Protein AF-A0A2S6U6U5-F1 (afdb_monomer_lite)

Secondary structure (DSSP, 8-state):
----------PPPHHHHHIIIIIIHHHHHHHHHHH-TT-HHHHHHHHHHHHHHHHTS---SHHHHHHHHHHHHHHHHHHHHHHHTTT--HHHHHHHHHHHHHHHHHHHHHHHHHH---------PPPPPPPP------

Foldseek 3Di:
DDPPDPPPPFDFDPLLVCLVPVALVVLLVVCCVVPNPPDPSNVVSVVLNVLLRLLLTQDQDPVSLVVSVVSLVVSLVSSQVSRVVVPHDPVVNVVSSVVSVVSNVCSNVVNVVVVPPDPPPPDDDDDDDDDDDPDDDD

Sequence (138 aa):
MNSALSSAGRQVPDVAVRLLRQGWQQVLYLTWLRQGEDSDTWRRYAKVVDALVWSVMPHRAPADLEKLRDLSPKVVRALEHGLESIQYDAGETRALLDDLLAVHDSLIKGLETERVAVPKAPEPEPPAPSALPDDHEL

pLDDT: mean 83.41, std 19.25, range [34.84, 98.12]

Radius of gyration: 27.19 Å; chains: 1; bounding box: 86×33×79 Å

Structure (mmCIF, N/CA/C/O backbone):
data_AF-A0A2S6U6U5-F1
#
_entry.id   AF-A0A2S6U6U5-F1
#
loop_
_atom_site.group_PDB
_atom_site.id
_atom_site.type_symbol
_atom_site.label_atom_id
_atom_site.label_alt_id
_atom_site.label_comp_id
_atom_site.label_asym_id
_atom_site.label_entity_id
_atom_site.label_seq_id
_atom_site.pdbx_PDB_ins_code
_atom_site.Cartn_x
_atom_site.Cartn_y
_atom_site.Cartn_z
_atom_site.occupancy
_atom_site.B_iso_or_equiv
_atom_site.auth_seq_id
_atom_site.auth_comp_id
_atom_site.auth_asym_id
_atom_site.auth_atom_id
_atom_site.pdbx_PDB_model_num
ATOM 1 N N . MET A 1 1 ? 27.340 -22.578 -21.253 1.00 41.22 1 MET A N 1
ATOM 2 C CA . MET A 1 1 ? 25.891 -22.768 -21.481 1.00 41.22 1 MET A CA 1
ATOM 3 C C . MET A 1 1 ? 25.186 -22.740 -20.132 1.00 41.22 1 MET A C 1
ATOM 5 O O . MET A 1 1 ? 25.072 -23.782 -19.512 1.00 41.22 1 MET A O 1
ATOM 9 N N . ASN A 1 2 ? 24.764 -21.565 -19.658 1.00 34.84 2 ASN A N 1
ATOM 10 C CA . ASN A 1 2 ? 23.901 -21.451 -18.477 1.00 34.84 2 ASN A CA 1
ATOM 11 C C . ASN A 1 2 ? 22.553 -20.887 -18.922 1.00 34.84 2 ASN A C 1
ATOM 13 O O . ASN A 1 2 ? 22.289 -19.693 -18.822 1.00 34.84 2 ASN A O 1
ATOM 17 N N . SER A 1 3 ? 21.716 -21.772 -19.458 1.00 49.25 3 SER A N 1
ATOM 18 C CA . SER A 1 3 ? 20.281 -21.538 -19.584 1.00 49.25 3 SER A CA 1
ATOM 19 C C . SER A 1 3 ? 19.656 -21.762 -18.207 1.00 49.25 3 SER A C 1
ATOM 21 O O . SER A 1 3 ? 19.250 -22.872 -17.879 1.00 49.25 3 SER A O 1
ATOM 23 N N . ALA A 1 4 ? 19.613 -20.721 -17.375 1.00 42.69 4 ALA A N 1
ATOM 24 C CA . ALA A 1 4 ? 18.855 -20.748 -16.128 1.00 42.69 4 ALA A CA 1
ATOM 25 C C . ALA A 1 4 ? 17.402 -20.340 -16.412 1.00 42.69 4 ALA A C 1
ATOM 27 O O . ALA A 1 4 ? 17.029 -19.174 -16.365 1.00 42.69 4 ALA A O 1
ATOM 28 N N . LEU A 1 5 ? 16.630 -21.351 -16.814 1.00 41.91 5 LEU A N 1
ATOM 29 C CA . LEU A 1 5 ? 15.251 -21.617 -16.405 1.00 41.91 5 LEU A CA 1
ATOM 30 C C . LEU A 1 5 ? 14.401 -20.387 -16.044 1.00 41.91 5 LEU A C 1
ATOM 32 O O . LEU A 1 5 ? 14.403 -19.891 -14.919 1.00 41.91 5 LEU A O 1
ATOM 36 N N . SER A 1 6 ? 13.564 -19.986 -17.002 1.00 46.12 6 SER A N 1
ATOM 37 C CA . SER A 1 6 ? 12.340 -19.229 -16.761 1.00 46.12 6 SER A CA 1
ATOM 38 C C . SER A 1 6 ? 11.389 -20.011 -15.845 1.00 46.12 6 SER A C 1
ATOM 40 O O . SER A 1 6 ? 10.457 -20.657 -16.310 1.00 46.12 6 SER A O 1
ATOM 42 N N . SER A 1 7 ? 11.580 -19.930 -14.533 1.00 45.72 7 SER A N 1
ATOM 43 C CA . SER A 1 7 ? 10.509 -20.168 -13.566 1.00 45.72 7 SER A CA 1
ATOM 44 C C . SER A 1 7 ? 10.000 -18.812 -13.092 1.00 45.72 7 SER A C 1
ATOM 46 O O . SER A 1 7 ? 10.296 -18.373 -11.984 1.00 45.72 7 SER A O 1
ATOM 48 N N . ALA A 1 8 ? 9.244 -18.118 -13.945 1.00 47.97 8 ALA A N 1
ATOM 49 C CA . ALA A 1 8 ? 8.515 -16.912 -13.557 1.00 47.97 8 ALA A CA 1
ATOM 50 C C . ALA A 1 8 ? 7.299 -17.293 -12.689 1.00 47.97 8 ALA A C 1
ATOM 52 O O . ALA A 1 8 ? 6.151 -16.999 -13.019 1.00 47.97 8 ALA A O 1
ATOM 53 N N . GLY A 1 9 ? 7.548 -17.984 -11.573 1.00 46.81 9 GLY A N 1
ATOM 54 C CA . GLY A 1 9 ? 6.649 -17.916 -10.436 1.00 46.81 9 GLY A CA 1
ATOM 55 C C . GLY A 1 9 ? 6.618 -16.450 -10.034 1.00 46.81 9 GLY A C 1
ATOM 56 O O . GLY A 1 9 ? 7.658 -15.874 -9.731 1.00 46.81 9 GLY A O 1
ATOM 57 N N . ARG A 1 10 ? 5.454 -15.817 -10.150 1.00 58.56 10 ARG A N 1
ATOM 58 C CA . ARG A 1 10 ? 5.245 -14.423 -9.763 1.00 58.56 10 ARG A CA 1
ATOM 59 C C . ARG A 1 10 ? 5.571 -14.276 -8.275 1.00 58.56 10 ARG A C 1
ATOM 61 O O . ARG A 1 10 ? 4.729 -14.572 -7.436 1.00 58.56 10 ARG A O 1
ATOM 68 N N . GLN A 1 11 ? 6.804 -13.896 -7.956 1.00 70.44 11 GLN A N 1
ATOM 69 C CA . GLN A 1 11 ? 7.228 -13.640 -6.586 1.00 70.44 11 GLN A CA 1
ATOM 70 C C . GLN A 1 11 ? 6.803 -12.225 -6.211 1.00 70.44 11 GLN A C 1
ATOM 72 O O . GLN A 1 11 ? 7.131 -11.264 -6.903 1.00 70.44 11 GLN A O 1
ATOM 77 N N . VAL A 1 12 ? 6.029 -12.122 -5.136 1.00 81.94 12 VAL A N 1
ATOM 78 C CA . VAL A 1 12 ? 5.638 -10.843 -4.545 1.00 81.94 12 VAL A CA 1
ATOM 79 C C . VAL A 1 12 ? 6.792 -10.373 -3.650 1.00 81.94 12 VAL A C 1
ATOM 81 O O . VAL A 1 12 ? 7.269 -11.179 -2.847 1.00 81.94 12 VAL A O 1
ATOM 84 N N . PRO A 1 13 ? 7.250 -9.113 -3.758 1.00 90.44 13 PRO A N 1
ATOM 85 C CA . PRO A 1 13 ? 8.300 -8.578 -2.894 1.00 90.44 13 PRO A CA 1
ATOM 86 C C . PRO A 1 13 ? 7.948 -8.675 -1.406 1.00 90.44 13 PRO A C 1
ATOM 88 O O . PRO A 1 13 ? 6.797 -8.456 -1.019 1.00 90.44 13 PRO A O 1
ATOM 91 N N . ASP A 1 14 ? 8.951 -8.946 -0.567 1.00 92.69 14 ASP A N 1
ATOM 92 C CA . ASP A 1 14 ? 8.778 -9.124 0.882 1.00 92.69 14 ASP A CA 1
ATOM 93 C C . ASP A 1 14 ? 8.080 -7.926 1.545 1.00 92.69 14 ASP A C 1
ATOM 95 O O . ASP A 1 14 ? 7.159 -8.111 2.340 1.00 92.69 14 ASP A O 1
ATOM 99 N N . VAL A 1 15 ? 8.413 -6.698 1.129 1.00 94.00 15 VAL A N 1
ATOM 100 C CA . VAL A 1 15 ? 7.766 -5.473 1.627 1.00 94.00 15 VAL A CA 1
ATOM 101 C C . VAL A 1 15 ? 6.246 -5.493 1.455 1.00 94.00 15 VAL A C 1
ATOM 103 O O . VAL A 1 15 ? 5.526 -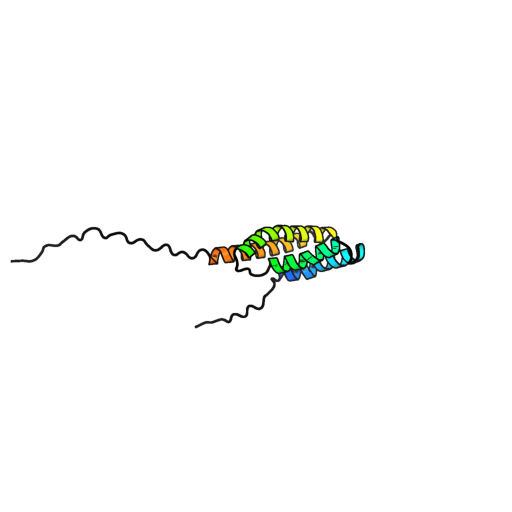5.091 2.365 1.00 94.00 15 VAL A O 1
ATOM 106 N N . ALA A 1 16 ? 5.726 -6.003 0.334 1.00 94.81 16 ALA A N 1
ATOM 107 C CA . ALA A 1 16 ? 4.284 -6.066 0.111 1.00 94.81 16 ALA A CA 1
ATOM 108 C C . ALA A 1 16 ? 3.627 -7.100 1.035 1.00 94.81 16 ALA A C 1
ATOM 110 O O . ALA A 1 16 ? 2.547 -6.859 1.571 1.00 94.81 16 ALA A O 1
ATOM 111 N N . VAL A 1 17 ? 4.299 -8.229 1.278 1.00 94.62 17 VAL A N 1
ATOM 112 C CA . VAL A 1 17 ? 3.833 -9.244 2.231 1.00 94.62 17 VAL A CA 1
ATOM 113 C C . VAL A 1 17 ? 3.845 -8.691 3.657 1.00 94.62 17 VAL A C 1
ATOM 115 O O . VAL A 1 17 ? 2.862 -8.862 4.381 1.00 94.62 17 VAL A O 1
ATOM 118 N N . ARG A 1 18 ? 4.916 -7.996 4.053 1.00 94.94 18 ARG A N 1
ATOM 119 C CA . ARG A 1 18 ? 5.031 -7.320 5.351 1.00 94.94 18 ARG A CA 1
ATOM 120 C C . ARG A 1 18 ? 3.947 -6.266 5.532 1.00 94.94 18 ARG A C 1
ATOM 122 O O . ARG A 1 18 ? 3.227 -6.345 6.519 1.00 94.94 18 ARG A O 1
ATOM 129 N N . LEU A 1 19 ? 3.757 -5.360 4.570 1.00 96.31 19 LEU A N 1
ATOM 130 C CA . LEU A 1 19 ? 2.688 -4.353 4.591 1.00 96.31 19 LEU A CA 1
ATOM 131 C C . LEU A 1 19 ? 1.320 -4.988 4.828 1.00 96.31 19 LEU A C 1
ATOM 133 O O . LEU A 1 19 ? 0.578 -4.548 5.706 1.00 96.31 19 LEU A O 1
ATOM 137 N N . LEU A 1 20 ? 1.001 -6.043 4.073 1.00 96.50 20 LEU A N 1
ATOM 138 C CA . LEU A 1 20 ? -0.286 -6.720 4.183 1.00 96.50 20 LEU A CA 1
ATOM 139 C C . LEU A 1 20 ? -0.471 -7.396 5.544 1.00 96.50 20 LEU A C 1
ATOM 141 O O . LEU A 1 20 ? -1.537 -7.267 6.143 1.00 96.50 20 LEU A O 1
ATOM 145 N N . ARG A 1 21 ? 0.550 -8.100 6.042 1.00 94.50 21 ARG A N 1
ATOM 146 C CA . ARG A 1 21 ? 0.461 -8.888 7.282 1.00 94.50 21 ARG A CA 1
ATOM 147 C C . ARG A 1 21 ? 0.586 -8.054 8.554 1.00 94.50 21 ARG A C 1
ATOM 149 O O . ARG A 1 21 ? -0.090 -8.359 9.529 1.00 94.50 21 ARG A O 1
ATOM 156 N N . GLN A 1 22 ? 1.468 -7.060 8.560 1.00 91.19 22 GLN A N 1
ATOM 157 C CA . GLN A 1 22 ? 1.801 -6.277 9.753 1.00 91.19 22 GLN A CA 1
ATOM 158 C C . GLN A 1 22 ? 0.798 -5.138 9.956 1.00 91.19 22 GLN A C 1
ATOM 160 O O . GLN A 1 22 ? 0.255 -4.999 11.048 1.00 91.19 22 GLN A O 1
ATOM 165 N N . GLY A 1 23 ? 0.484 -4.390 8.893 1.00 93.38 23 GLY A N 1
ATOM 166 C CA . GLY A 1 23 ? -0.369 -3.205 8.983 1.00 93.38 23 GLY A CA 1
ATOM 167 C C . GLY A 1 23 ? -1.744 -3.374 8.335 1.00 93.38 23 GLY A C 1
ATOM 168 O O . GLY A 1 23 ? -2.777 -3.215 8.984 1.00 93.38 23 GLY A O 1
ATOM 169 N N . TRP A 1 24 ? -1.795 -3.724 7.047 1.00 97.56 24 TRP A N 1
ATOM 170 C CA . TRP A 1 24 ? -3.032 -3.619 6.260 1.00 97.56 24 TRP A CA 1
ATOM 171 C C . TRP A 1 24 ? -4.145 -4.565 6.721 1.00 97.56 24 TRP A C 1
ATOM 173 O O . TRP A 1 24 ? -5.323 -4.203 6.705 1.00 97.56 24 TRP A O 1
ATOM 183 N N . GLN A 1 25 ? -3.792 -5.762 7.192 1.00 96.94 25 GLN A N 1
ATOM 184 C CA . GLN A 1 25 ? -4.751 -6.688 7.791 1.00 96.94 25 GLN A CA 1
ATOM 185 C C . GLN A 1 25 ? -5.458 -6.062 9.004 1.00 96.94 25 GLN A C 1
ATOM 187 O O . GLN A 1 25 ? -6.665 -6.245 9.168 1.00 96.94 25 GLN A O 1
ATOM 192 N N . GLN A 1 26 ? -4.739 -5.295 9.829 1.00 96.62 26 GLN A N 1
ATOM 193 C CA . GLN A 1 26 ? -5.325 -4.605 10.979 1.00 96.62 26 GLN A CA 1
ATOM 194 C C . GLN A 1 26 ? -6.263 -3.481 10.532 1.00 96.62 26 GLN A C 1
ATOM 196 O O . GLN A 1 26 ? -7.350 -3.340 11.091 1.00 96.62 26 GLN A O 1
ATOM 201 N N . VAL A 1 27 ? -5.897 -2.736 9.482 1.00 97.62 27 VAL A N 1
ATOM 202 C CA . VAL A 1 27 ? -6.751 -1.695 8.881 1.00 97.62 27 VAL A CA 1
ATOM 203 C C . VAL A 1 27 ? -8.085 -2.285 8.429 1.00 97.62 27 VAL A C 1
ATOM 205 O O . VAL A 1 27 ? -9.145 -1.763 8.788 1.00 97.62 27 VAL A O 1
ATOM 208 N N . LEU A 1 28 ? -8.052 -3.399 7.693 1.00 97.12 28 LEU A N 1
ATOM 209 C CA . LEU A 1 28 ? -9.257 -4.097 7.239 1.00 97.12 28 LEU A CA 1
ATOM 210 C C . LEU A 1 28 ? -10.089 -4.617 8.413 1.00 97.12 28 LEU A C 1
ATOM 212 O O . LEU A 1 28 ? -11.298 -4.391 8.444 1.00 97.12 28 LEU A O 1
ATOM 216 N N . TYR A 1 29 ? -9.454 -5.269 9.388 1.00 96.56 29 TYR A N 1
ATOM 217 C CA . TYR A 1 29 ? -10.143 -5.853 10.537 1.00 96.56 29 TYR A CA 1
ATOM 218 C C . TYR A 1 29 ? -10.814 -4.791 11.416 1.00 96.56 29 TYR A C 1
ATOM 220 O O . TYR A 1 29 ? -12.005 -4.882 11.705 1.00 96.56 29 TYR A O 1
ATOM 228 N N . LEU A 1 30 ? -10.091 -3.735 11.791 1.00 96.50 30 LEU A N 1
ATOM 229 C CA . LEU A 1 30 ? -10.633 -2.666 12.630 1.00 96.50 30 LEU A CA 1
ATOM 230 C C . LEU A 1 30 ? -11.698 -1.846 11.896 1.00 96.50 30 LEU A C 1
ATOM 232 O O . LEU A 1 30 ? -12.677 -1.423 12.506 1.00 96.50 30 LEU A O 1
ATOM 236 N N . THR A 1 31 ? -11.549 -1.635 10.587 1.00 96.06 31 THR A N 1
ATOM 237 C CA . THR A 1 31 ? -12.586 -0.961 9.789 1.00 96.06 31 THR A CA 1
ATOM 238 C C . THR A 1 31 ? -13.850 -1.808 9.706 1.00 96.06 31 THR A C 1
ATOM 240 O O . THR A 1 31 ? -14.941 -1.274 9.890 1.00 96.06 31 THR A O 1
ATOM 243 N N . TRP A 1 32 ? -13.707 -3.120 9.507 1.00 95.88 32 TRP A N 1
ATOM 244 C CA . TRP A 1 32 ? -14.827 -4.058 9.513 1.00 95.88 32 TRP A CA 1
ATOM 245 C C . TRP A 1 32 ? -15.556 -4.060 10.858 1.00 95.88 32 TRP A C 1
ATOM 247 O O . TRP A 1 32 ? -16.771 -3.908 10.886 1.00 95.88 32 TRP A O 1
ATOM 257 N N . LEU A 1 33 ? -14.829 -4.122 11.977 1.00 96.44 33 LEU A N 1
ATOM 258 C CA . LEU A 1 33 ? -15.439 -4.065 13.309 1.00 96.44 33 LEU A CA 1
ATOM 259 C C . LEU A 1 33 ? -16.194 -2.754 13.567 1.00 96.44 33 LEU A C 1
ATOM 261 O O . LEU A 1 33 ? -17.223 -2.760 14.236 1.00 96.44 33 LEU A O 1
ATOM 265 N N . ARG A 1 34 ? -15.686 -1.625 13.059 1.00 95.38 34 ARG A N 1
ATOM 266 C CA . ARG A 1 34 ? -16.297 -0.304 13.279 1.00 95.38 34 ARG A CA 1
ATOM 267 C C . ARG A 1 34 ? -17.482 -0.009 12.363 1.00 95.38 34 ARG A C 1
ATOM 269 O O . ARG A 1 34 ? -18.359 0.746 12.764 1.00 95.38 34 ARG A O 1
ATOM 276 N N . GLN A 1 35 ? -17.468 -0.504 11.125 1.00 94.56 35 GLN A N 1
ATOM 277 C CA . GLN A 1 35 ? -18.390 -0.050 10.073 1.00 94.56 35 GLN A CA 1
ATOM 278 C C . GLN A 1 35 ? -19.116 -1.188 9.340 1.00 94.56 35 GLN A C 1
ATOM 280 O O . GLN A 1 35 ? -20.024 -0.917 8.559 1.00 94.56 35 GLN A O 1
ATOM 285 N N . GLY A 1 36 ? -18.740 -2.446 9.573 1.00 90.94 36 GLY A N 1
ATOM 286 C CA . GLY A 1 36 ? -19.235 -3.604 8.832 1.00 90.94 36 GLY A CA 1
ATOM 287 C C . GLY A 1 36 ? -18.601 -3.767 7.445 1.00 90.94 36 GLY A C 1
ATOM 288 O O . GLY A 1 36 ? -17.949 -2.863 6.909 1.00 90.94 36 GLY A O 1
ATOM 289 N N . GLU A 1 37 ? -18.798 -4.944 6.849 1.00 83.00 37 GLU A N 1
ATOM 290 C CA . GLU A 1 37 ? -18.303 -5.289 5.502 1.00 83.00 37 GLU A CA 1
ATOM 291 C C . GLU A 1 37 ? -19.036 -4.543 4.382 1.00 83.00 37 GLU A C 1
ATOM 293 O O . GLU A 1 37 ? -18.446 -4.224 3.347 1.00 83.00 37 GLU A O 1
ATOM 298 N N . ASP A 1 38 ? -20.292 -4.164 4.628 1.00 88.56 38 ASP A N 1
ATOM 299 C CA . ASP A 1 38 ? -21.094 -3.377 3.695 1.00 88.56 38 ASP A CA 1
ATOM 300 C C . ASP A 1 38 ? -20.715 -1.888 3.665 1.00 88.56 38 ASP A C 1
ATOM 302 O O . ASP A 1 38 ? -21.296 -1.110 2.898 1.00 88.56 38 ASP A O 1
ATOM 306 N N . SER A 1 39 ? -19.716 -1.473 4.449 1.00 94.94 39 SER A N 1
ATOM 307 C CA . SER A 1 39 ? -19.225 -0.101 4.420 1.00 94.94 39 SER A CA 1
ATOM 308 C C . SER A 1 39 ? -18.417 0.193 3.157 1.00 94.94 39 SER A C 1
ATOM 310 O O . SER A 1 39 ? -17.548 -0.571 2.723 1.00 94.94 39 SER A O 1
ATOM 312 N N . ASP A 1 40 ? -18.645 1.376 2.582 1.00 94.88 40 ASP A N 1
ATOM 313 C CA . ASP A 1 40 ? -17.846 1.846 1.449 1.00 94.88 40 ASP A CA 1
ATOM 314 C C . ASP A 1 40 ? -16.366 1.982 1.808 1.00 94.88 40 ASP A C 1
ATOM 316 O O . ASP A 1 40 ? -15.498 1.764 0.964 1.00 94.88 40 ASP A O 1
ATOM 320 N N . THR A 1 41 ? -16.061 2.331 3.058 1.00 93.38 41 THR A N 1
ATOM 321 C CA . THR A 1 41 ? -14.686 2.453 3.549 1.00 93.38 41 THR A CA 1
ATOM 322 C C . THR A 1 41 ? -13.975 1.110 3.531 1.00 93.38 41 THR A C 1
ATOM 324 O O . THR A 1 41 ? -12.880 1.021 2.976 1.00 93.38 41 THR A O 1
ATOM 327 N N . TRP A 1 42 ? -14.602 0.058 4.064 1.00 95.25 42 TRP A N 1
ATOM 328 C CA . TRP A 1 42 ? -14.009 -1.274 4.057 1.00 95.25 42 TRP A CA 1
ATOM 329 C C . TRP A 1 42 ? -13.796 -1.778 2.628 1.00 95.25 42 TRP A C 1
ATOM 331 O O . TRP A 1 42 ? -12.685 -2.179 2.279 1.00 95.25 42 TRP A O 1
ATOM 341 N N . ARG A 1 43 ? -14.803 -1.640 1.753 1.00 95.44 43 ARG A N 1
ATOM 342 C CA . ARG A 1 43 ? -14.672 -1.996 0.329 1.00 95.44 43 ARG A CA 1
ATOM 343 C C . ARG A 1 43 ? -13.560 -1.223 -0.378 1.00 95.44 43 ARG A C 1
ATOM 345 O O . ARG A 1 43 ? -12.869 -1.787 -1.227 1.00 95.44 43 ARG A O 1
ATOM 352 N N . ARG A 1 44 ? -13.373 0.064 -0.063 1.00 95.00 44 ARG A N 1
ATOM 353 C CA . ARG A 1 44 ? -12.263 0.864 -0.604 1.00 95.00 44 ARG A CA 1
ATOM 354 C C . ARG A 1 44 ? -10.912 0.327 -0.140 1.00 95.00 44 ARG A C 1
ATOM 356 O O . ARG A 1 44 ? -10.042 0.143 -0.983 1.00 95.00 44 ARG A O 1
ATOM 363 N N . TYR A 1 45 ? -10.741 0.031 1.148 1.00 95.38 45 TYR A N 1
ATOM 364 C CA . TYR A 1 45 ? -9.488 -0.527 1.669 1.00 95.38 45 TYR A CA 1
ATOM 365 C C . TYR A 1 45 ? -9.200 -1.943 1.163 1.00 95.38 45 TYR A C 1
ATOM 367 O O . TYR A 1 45 ? -8.040 -2.273 0.921 1.00 95.38 45 TYR A O 1
ATOM 375 N N . ALA A 1 46 ? -10.229 -2.754 0.913 1.00 94.94 46 ALA A N 1
ATOM 376 C CA . ALA A 1 46 ? -10.063 -4.058 0.276 1.00 94.94 46 ALA A CA 1
ATOM 377 C C . ALA A 1 46 ? -9.468 -3.916 -1.137 1.00 94.94 46 ALA A C 1
ATOM 379 O O . ALA A 1 46 ? -8.488 -4.580 -1.458 1.00 94.94 46 ALA A O 1
ATOM 380 N N . LYS A 1 47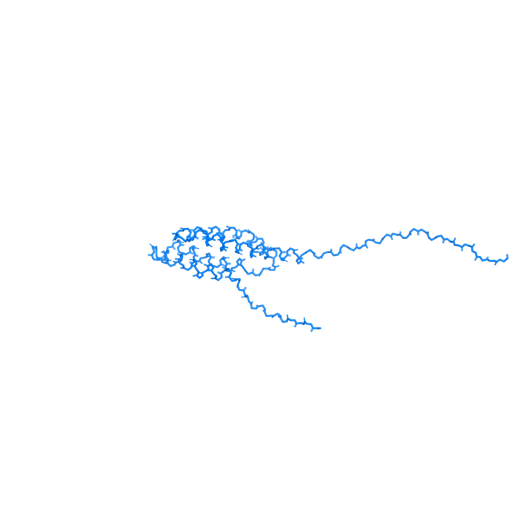 ? -9.959 -2.963 -1.942 1.00 96.25 47 LYS A N 1
ATOM 381 C CA . LYS A 1 47 ? -9.428 -2.690 -3.294 1.00 96.25 47 LYS A CA 1
ATOM 382 C C . LYS A 1 47 ? -7.978 -2.195 -3.309 1.00 96.25 47 LYS A C 1
ATOM 384 O O . LYS A 1 47 ? -7.294 -2.342 -4.321 1.00 96.25 47 LYS A O 1
ATOM 389 N N . VAL A 1 48 ? -7.492 -1.604 -2.214 1.00 97.44 48 VAL A N 1
ATOM 390 C CA . VAL A 1 48 ? -6.076 -1.211 -2.103 1.00 97.44 48 VAL A CA 1
ATOM 391 C C . VAL A 1 48 ? -5.171 -2.441 -2.122 1.00 97.44 48 VAL A C 1
ATOM 393 O O . VAL A 1 48 ? -4.067 -2.343 -2.643 1.00 97.44 48 VAL A O 1
ATOM 396 N N . VAL A 1 49 ? -5.634 -3.603 -1.645 1.00 96.44 49 VAL A N 1
ATOM 397 C CA . VAL A 1 49 ? -4.865 -4.857 -1.714 1.00 96.44 49 VAL A CA 1
ATOM 398 C C . VAL A 1 49 ? -4.587 -5.231 -3.165 1.00 96.44 49 VAL A C 1
ATOM 400 O O . VAL A 1 49 ? -3.434 -5.462 -3.522 1.00 96.44 49 VAL A O 1
ATOM 403 N N . ASP A 1 50 ? -5.611 -5.218 -4.019 1.00 96.06 50 ASP A N 1
ATOM 404 C CA . ASP A 1 50 ? -5.45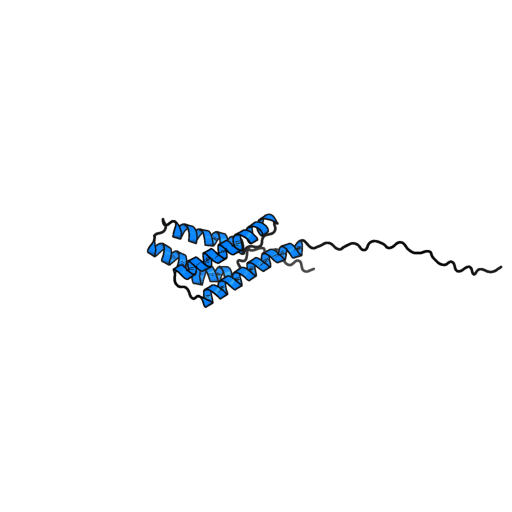9 -5.538 -5.442 1.00 96.06 50 ASP A CA 1
ATOM 405 C C . ASP A 1 50 ? -4.521 -4.548 -6.141 1.00 96.06 50 ASP A C 1
ATOM 407 O O . ASP A 1 50 ? -3.647 -4.938 -6.919 1.00 96.06 50 ASP A O 1
ATOM 411 N N . ALA A 1 51 ? -4.669 -3.256 -5.830 1.00 96.56 51 ALA A N 1
ATOM 412 C CA . ALA A 1 51 ? -3.818 -2.204 -6.371 1.00 96.56 51 ALA A CA 1
ATOM 413 C C . ALA A 1 51 ? -2.360 -2.345 -5.908 1.00 96.56 51 ALA A C 1
ATOM 415 O O . ALA A 1 51 ? -1.448 -2.209 -6.724 1.00 96.56 51 ALA A O 1
ATOM 416 N N . LEU A 1 52 ? -2.137 -2.659 -4.629 1.00 97.06 52 LEU A N 1
ATOM 417 C CA . LEU A 1 52 ? -0.817 -2.909 -4.058 1.00 97.06 52 LEU A CA 1
ATOM 418 C C . LEU A 1 52 ? -0.167 -4.109 -4.736 1.00 97.06 52 LEU A C 1
ATOM 420 O O . LEU A 1 52 ? 0.931 -3.967 -5.272 1.00 97.06 52 LEU A O 1
ATOM 424 N N . VAL A 1 53 ? -0.855 -5.253 -4.775 1.00 94.81 53 VAL A N 1
ATOM 425 C CA . VAL A 1 53 ? -0.344 -6.476 -5.403 1.00 94.81 53 VAL A CA 1
ATOM 426 C C . VAL A 1 53 ? 0.010 -6.202 -6.856 1.00 94.81 53 VAL A C 1
ATOM 428 O O . VAL A 1 53 ? 1.128 -6.493 -7.258 1.00 94.81 53 VAL A O 1
ATOM 431 N N . TRP A 1 54 ? -0.878 -5.571 -7.630 1.00 95.62 54 TRP A N 1
ATOM 432 C CA . TRP A 1 54 ? -0.588 -5.221 -9.021 1.00 95.62 54 TRP A CA 1
ATOM 433 C C . TRP A 1 54 ? 0.616 -4.272 -9.150 1.00 95.62 54 TRP A C 1
ATOM 435 O O . TRP A 1 54 ? 1.435 -4.446 -10.051 1.00 95.62 54 TRP A O 1
ATOM 445 N N . SER A 1 55 ? 0.760 -3.297 -8.245 1.00 96.12 55 SER A N 1
ATOM 446 C CA . SER A 1 55 ? 1.830 -2.290 -8.307 1.00 96.12 55 SER A CA 1
ATOM 447 C C . SER A 1 55 ? 3.236 -2.854 -8.082 1.00 96.12 55 SER A C 1
ATOM 449 O O . SER A 1 55 ? 4.206 -2.265 -8.544 1.00 96.12 55 SER A O 1
ATOM 451 N N . VAL A 1 56 ? 3.353 -3.999 -7.405 1.00 95.00 56 VAL A N 1
ATOM 452 C CA . VAL A 1 56 ? 4.644 -4.642 -7.106 1.00 95.00 56 VAL A CA 1
ATOM 453 C C . VAL A 1 56 ? 4.984 -5.786 -8.060 1.00 95.00 56 VAL A C 1
ATOM 455 O O . VAL A 1 56 ? 6.014 -6.440 -7.903 1.00 95.00 56 VAL A O 1
ATOM 458 N N . MET A 1 57 ? 4.129 -6.041 -9.054 1.00 91.62 57 MET A N 1
ATOM 459 C CA . MET A 1 57 ? 4.393 -7.039 -10.085 1.00 91.62 57 MET A CA 1
ATOM 460 C C . MET A 1 57 ? 5.326 -6.500 -11.173 1.00 91.62 57 MET A C 1
ATOM 462 O O . MET A 1 57 ? 5.245 -5.325 -11.524 1.00 91.62 57 MET A O 1
ATOM 466 N N . PRO A 1 58 ? 6.165 -7.358 -11.781 1.00 88.12 58 PRO A N 1
ATOM 467 C CA . PRO A 1 58 ? 6.908 -6.986 -12.976 1.00 88.12 58 PRO A CA 1
ATOM 468 C C . PRO A 1 58 ? 5.961 -6.710 -14.149 1.00 88.12 58 PRO A C 1
ATOM 470 O O . PRO A 1 58 ? 5.140 -7.556 -14.512 1.00 88.12 58 PRO A O 1
ATOM 473 N N . HIS A 1 59 ? 6.137 -5.546 -14.776 1.00 88.94 59 HIS A N 1
ATOM 474 C CA . HIS A 1 59 ? 5.384 -5.089 -15.946 1.00 88.94 59 HIS A CA 1
ATOM 475 C C . HIS A 1 59 ? 6.305 -4.993 -17.163 1.00 88.94 59 HIS A C 1
ATOM 477 O O . HIS A 1 59 ? 7.443 -4.547 -17.045 1.00 88.94 59 HIS A O 1
ATOM 483 N N . ARG A 1 60 ? 5.824 -5.415 -18.338 1.00 83.25 60 ARG A N 1
ATOM 484 C CA . ARG A 1 60 ? 6.617 -5.421 -19.588 1.00 83.25 60 ARG A CA 1
ATOM 485 C C . ARG A 1 60 ? 6.116 -4.420 -20.628 1.00 83.25 60 ARG A C 1
ATOM 487 O O . ARG A 1 60 ? 6.883 -3.973 -21.480 1.00 83.25 60 ARG A O 1
ATOM 494 N N . ALA A 1 61 ? 4.835 -4.052 -20.579 1.00 88.56 61 ALA A N 1
ATOM 495 C CA . ALA A 1 61 ? 4.262 -3.115 -21.536 1.00 88.56 61 ALA A CA 1
ATOM 496 C C . ALA A 1 61 ? 4.525 -1.653 -21.118 1.00 88.56 61 ALA A C 1
ATOM 498 O O . ALA A 1 61 ? 4.478 -1.336 -19.930 1.00 88.56 61 ALA A O 1
ATOM 499 N N . PRO A 1 62 ? 4.761 -0.725 -22.071 1.00 89.31 62 PRO A N 1
ATOM 500 C CA . PRO A 1 62 ? 4.889 0.705 -21.767 1.00 89.31 62 PRO A CA 1
ATOM 501 C C . PRO A 1 62 ? 3.673 1.262 -21.022 1.00 89.31 62 PRO A C 1
ATOM 503 O O . PRO A 1 62 ? 3.842 1.964 -20.031 1.00 89.31 62 PRO A O 1
ATOM 506 N N . ALA A 1 63 ? 2.473 0.884 -21.466 1.00 93.06 63 ALA A N 1
ATOM 507 C CA . ALA A 1 63 ? 1.215 1.322 -20.872 1.00 93.06 63 ALA A CA 1
ATOM 508 C C . ALA A 1 63 ? 1.053 0.852 -19.415 1.00 93.06 63 ALA A C 1
ATOM 510 O O . ALA A 1 63 ? 0.519 1.583 -18.585 1.00 93.06 63 ALA A O 1
ATOM 511 N N . ASP A 1 64 ? 1.557 -0.341 -19.081 1.00 93.62 64 ASP A N 1
ATOM 512 C CA . ASP A 1 64 ? 1.525 -0.839 -17.704 1.00 93.62 64 ASP A CA 1
ATOM 513 C C . ASP A 1 64 ? 2.451 -0.022 -16.794 1.00 93.62 64 ASP A C 1
ATOM 515 O O . ASP A 1 64 ? 2.093 0.261 -15.655 1.00 93.62 64 ASP A O 1
ATOM 519 N N . LEU A 1 65 ? 3.614 0.423 -17.287 1.00 93.19 65 LEU A N 1
ATOM 520 C CA . LEU A 1 65 ? 4.483 1.311 -16.510 1.00 93.19 65 LEU A CA 1
ATOM 521 C C . LEU A 1 65 ? 3.928 2.720 -16.352 1.00 93.19 65 LEU A C 1
ATOM 523 O O . LEU A 1 65 ? 4.092 3.311 -15.289 1.00 93.19 65 LEU A O 1
ATOM 527 N N . GLU A 1 66 ? 3.282 3.262 -17.377 1.00 95.00 66 GLU A N 1
ATOM 528 C CA . GLU A 1 66 ? 2.576 4.539 -17.264 1.00 95.00 66 GLU A CA 1
ATOM 529 C C . GLU A 1 66 ? 1.481 4.445 -16.196 1.00 95.00 66 GLU A C 1
ATOM 531 O O . GLU A 1 66 ? 1.443 5.237 -15.254 1.00 95.00 66 GLU A O 1
ATOM 536 N N . LYS A 1 67 ? 0.692 3.367 -16.234 1.00 96.69 67 LYS A N 1
ATOM 537 C CA . LYS A 1 67 ? -0.281 3.066 -15.186 1.00 96.69 67 LYS A CA 1
ATOM 538 C C . LYS A 1 67 ? 0.376 2.889 -13.813 1.00 96.69 67 LYS A C 1
ATOM 540 O O . LYS A 1 67 ? -0.195 3.341 -12.824 1.00 96.69 67 LYS A O 1
ATOM 545 N N . LEU A 1 68 ? 1.545 2.251 -13.717 1.00 96.81 68 LEU A N 1
ATOM 546 C CA . LEU A 1 68 ? 2.276 2.114 -12.453 1.00 96.81 68 LEU A CA 1
ATOM 547 C C . LEU A 1 68 ? 2.726 3.474 -11.909 1.00 96.81 68 LEU A C 1
ATOM 549 O O . LEU A 1 68 ? 2.536 3.726 -10.722 1.00 96.81 68 LEU A O 1
ATOM 553 N N . ARG A 1 69 ? 3.250 4.363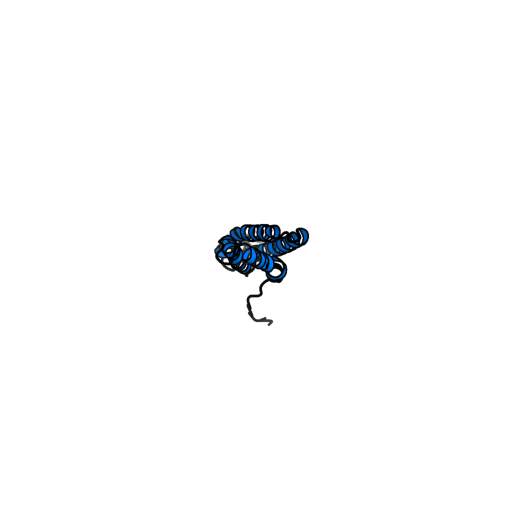 -12.760 1.00 96.06 69 ARG A N 1
ATOM 554 C CA . ARG A 1 69 ? 3.634 5.737 -12.386 1.00 96.06 69 ARG A CA 1
ATOM 555 C C . ARG A 1 69 ? 2.448 6.517 -11.823 1.00 96.06 69 ARG A C 1
ATOM 557 O O . ARG A 1 69 ? 2.588 7.194 -10.809 1.00 96.06 69 ARG A O 1
ATOM 564 N N . ASP A 1 70 ? 1.271 6.348 -12.415 1.00 97.12 70 ASP A N 1
ATOM 565 C CA . ASP A 1 70 ? 0.043 6.997 -11.951 1.00 97.12 70 ASP A CA 1
ATOM 566 C C . ASP A 1 70 ? -0.554 6.357 -10.692 1.00 97.12 70 ASP A C 1
ATOM 568 O O . ASP A 1 70 ? -1.233 7.027 -9.902 1.00 97.12 70 ASP A O 1
ATOM 572 N N . LEU A 1 71 ? -0.385 5.043 -10.530 1.00 96.81 71 LEU A N 1
ATOM 573 C CA . LEU A 1 71 ? -0.977 4.265 -9.445 1.00 96.81 71 LEU A CA 1
ATOM 574 C C . LEU A 1 71 ? -0.126 4.294 -8.175 1.00 96.81 71 LEU A C 1
ATOM 576 O O . LEU A 1 71 ? -0.692 4.377 -7.087 1.00 96.81 71 LEU A O 1
ATOM 580 N N . SER A 1 72 ? 1.200 4.256 -8.303 1.00 97.19 72 SER A N 1
ATOM 581 C CA . SER A 1 72 ? 2.161 4.242 -7.193 1.00 97.19 72 SER A CA 1
ATOM 582 C C . SER A 1 72 ? 1.850 5.299 -6.120 1.00 97.19 72 SER A C 1
ATOM 584 O O . SER A 1 72 ? 1.560 4.911 -4.982 1.00 97.19 72 SER A O 1
ATOM 586 N N . PRO A 1 73 ? 1.741 6.606 -6.441 1.00 97.50 73 PRO A N 1
ATOM 587 C CA . PRO A 1 73 ? 1.449 7.619 -5.428 1.00 97.50 73 PRO A CA 1
ATOM 588 C C . PRO A 1 73 ? 0.037 7.494 -4.835 1.00 97.50 73 PRO A C 1
ATOM 590 O O . PRO A 1 73 ? -0.208 7.958 -3.724 1.00 97.50 73 PRO A O 1
ATOM 593 N N . LYS A 1 74 ? -0.917 6.881 -5.549 1.00 97.69 74 LYS A N 1
ATOM 594 C CA . LYS A 1 74 ? -2.281 6.649 -5.042 1.00 97.69 74 LYS A CA 1
ATOM 595 C C . LYS A 1 74 ? -2.302 5.502 -4.034 1.00 97.69 74 LYS A C 1
ATOM 597 O O . LYS A 1 74 ? -2.960 5.626 -3.007 1.00 97.69 74 LYS A O 1
ATOM 602 N N . VAL A 1 75 ? -1.574 4.419 -4.314 1.00 97.94 75 VAL A N 1
ATOM 603 C CA . VAL A 1 75 ? -1.427 3.275 -3.404 1.00 97.94 75 VAL A CA 1
ATOM 604 C C . VAL A 1 75 ? -0.706 3.705 -2.135 1.00 97.94 75 VAL A C 1
ATOM 606 O O . VAL A 1 75 ? -1.230 3.469 -1.054 1.00 97.94 75 VAL A O 1
ATOM 609 N N . VAL A 1 76 ? 0.426 4.404 -2.251 1.00 98.12 76 VAL A N 1
ATOM 610 C CA . VAL A 1 76 ? 1.201 4.871 -1.089 1.00 98.12 76 VAL A CA 1
ATOM 611 C C . VAL A 1 76 ? 0.359 5.767 -0.179 1.00 98.12 76 VAL A C 1
ATOM 613 O O . VAL A 1 76 ? 0.266 5.489 1.011 1.00 98.12 76 VAL A O 1
ATOM 616 N N . ARG A 1 77 ? -0.354 6.760 -0.732 1.00 98.12 77 ARG A N 1
ATOM 617 C CA . ARG A 1 77 ? -1.247 7.623 0.066 1.00 98.12 77 ARG A CA 1
ATOM 618 C C . ARG A 1 77 ? -2.406 6.866 0.709 1.00 98.12 77 ARG A C 1
ATOM 620 O O . ARG A 1 77 ? -2.808 7.184 1.823 1.00 98.12 77 ARG A O 1
ATOM 627 N N . ALA A 1 78 ? -2.981 5.889 0.008 1.00 97.69 78 ALA A N 1
ATOM 628 C CA . ALA A 1 78 ? -4.055 5.077 0.572 1.00 97.69 78 ALA A CA 1
ATOM 629 C C . ALA A 1 78 ? -3.550 4.213 1.736 1.00 97.69 78 ALA A C 1
ATOM 631 O O . ALA A 1 78 ? -4.259 4.071 2.731 1.00 97.69 78 ALA A O 1
ATOM 632 N N . LEU A 1 79 ? -2.334 3.670 1.612 1.00 98.12 79 LEU A N 1
ATOM 633 C CA . LEU A 1 79 ? -1.679 2.897 2.661 1.00 98.12 79 LEU A CA 1
ATOM 634 C C . LEU A 1 79 ? -1.373 3.760 3.887 1.00 98.12 79 LEU A C 1
ATOM 636 O O . LEU A 1 79 ? -1.754 3.385 4.991 1.00 98.12 79 LEU A O 1
ATOM 640 N N . GLU A 1 80 ? -0.764 4.927 3.679 1.00 97.94 80 GLU A N 1
ATOM 641 C CA . GLU A 1 80 ? -0.473 5.915 4.723 1.00 97.94 80 GLU A CA 1
ATOM 642 C C . GLU A 1 80 ? -1.739 6.284 5.505 1.00 97.94 80 GLU A C 1
ATOM 644 O O . GLU A 1 80 ? -1.829 6.019 6.701 1.00 97.94 80 GLU A O 1
ATOM 649 N N . HIS A 1 81 ? -2.784 6.746 4.812 1.00 97.56 81 HIS A N 1
ATOM 650 C CA . HIS A 1 81 ? -4.046 7.127 5.448 1.00 97.56 81 HIS A CA 1
ATOM 651 C C . HIS A 1 81 ? -4.736 5.954 6.168 1.00 97.56 81 HIS A C 1
ATOM 653 O O . HIS A 1 81 ? -5.316 6.120 7.242 1.00 97.56 81 HIS A O 1
ATOM 659 N N . GLY A 1 82 ? -4.688 4.747 5.595 1.00 97.19 82 GLY A N 1
ATOM 660 C CA . GLY A 1 82 ? -5.258 3.559 6.229 1.00 97.19 82 GLY A CA 1
ATOM 661 C C . GLY A 1 82 ? -4.550 3.206 7.539 1.00 97.19 82 GLY A C 1
ATOM 662 O O . GLY A 1 82 ? -5.222 2.957 8.542 1.00 97.19 82 GLY A O 1
ATOM 663 N N . LEU A 1 83 ? -3.217 3.235 7.549 1.00 98.00 83 LEU A N 1
ATOM 664 C CA . LEU A 1 83 ? -2.390 2.957 8.727 1.00 98.00 83 LEU A CA 1
ATOM 665 C C . LEU A 1 83 ? -2.546 4.043 9.802 1.00 98.00 83 LEU A C 1
ATOM 667 O O . LEU A 1 83 ? -2.747 3.725 10.976 1.00 98.00 83 LEU A O 1
ATOM 671 N N . GLU A 1 84 ? -2.587 5.315 9.409 1.00 97.00 84 GLU A N 1
ATOM 672 C CA . GLU A 1 84 ? -2.894 6.430 10.312 1.00 97.00 84 GLU A CA 1
ATOM 673 C C . GLU A 1 84 ? -4.281 6.287 10.954 1.00 97.00 84 GLU A C 1
ATOM 675 O O . GLU A 1 84 ? -4.445 6.539 12.148 1.00 97.00 84 GLU A O 1
ATOM 680 N N . SER A 1 85 ? -5.283 5.806 10.206 1.00 95.50 85 SER A N 1
ATOM 681 C CA . SER A 1 85 ? -6.658 5.645 10.712 1.00 95.50 85 SER A CA 1
ATOM 682 C C . SER A 1 85 ? -6.797 4.636 11.858 1.00 95.50 85 SER A C 1
ATOM 684 O O . SER A 1 85 ? -7.821 4.604 12.549 1.00 95.50 85 SER A O 1
ATOM 686 N N . ILE A 1 86 ? -5.789 3.785 12.054 1.00 95.56 86 ILE A N 1
ATOM 687 C CA . ILE A 1 86 ? -5.714 2.843 13.172 1.00 95.56 86 ILE A CA 1
ATOM 688 C C . ILE A 1 86 ? -4.631 3.220 14.186 1.00 95.56 86 ILE A C 1
ATOM 690 O O . ILE A 1 86 ? -4.415 2.456 15.122 1.00 95.56 86 ILE A O 1
ATOM 694 N N . GLN A 1 87 ? -4.002 4.392 14.035 1.00 95.88 87 GLN A N 1
ATOM 695 C CA . GLN A 1 87 ? -2.868 4.849 14.843 1.00 95.88 87 GLN A CA 1
ATOM 696 C C . GLN A 1 87 ? -1.707 3.844 14.824 1.00 95.88 87 GLN A C 1
ATOM 698 O O . GLN A 1 87 ? -1.101 3.561 15.856 1.00 95.88 87 GLN A O 1
ATOM 703 N N . TYR A 1 88 ? -1.429 3.270 13.649 1.00 97.00 88 TYR A N 1
ATOM 704 C CA . TYR A 1 88 ? -0.244 2.441 13.453 1.00 97.00 88 TYR A CA 1
ATOM 705 C C . TYR A 1 88 ? 1.027 3.277 13.670 1.00 97.00 88 TYR A C 1
ATOM 707 O O . TYR A 1 88 ? 1.006 4.499 13.499 1.00 97.00 88 TYR A O 1
ATOM 715 N N . ASP A 1 89 ? 2.137 2.635 14.042 1.00 97.44 89 ASP A N 1
ATOM 716 C CA . ASP A 1 89 ? 3.386 3.347 14.311 1.00 97.44 89 ASP A CA 1
ATOM 717 C C . ASP A 1 89 ? 3.865 4.130 13.074 1.00 97.44 89 ASP A C 1
ATOM 719 O O . ASP A 1 89 ? 3.961 3.596 11.963 1.00 97.44 89 ASP A O 1
ATOM 723 N N . ALA A 1 90 ? 4.156 5.419 13.261 1.00 95.38 90 ALA A N 1
ATOM 724 C CA . ALA A 1 90 ? 4.525 6.315 12.167 1.00 95.38 90 ALA A CA 1
ATOM 725 C C . ALA A 1 90 ? 5.918 5.999 11.593 1.00 95.38 90 ALA A C 1
ATOM 727 O O . ALA A 1 90 ? 6.136 6.148 10.389 1.00 95.38 90 ALA A O 1
ATOM 728 N N . GLY A 1 91 ? 6.853 5.535 12.429 1.00 97.50 91 GLY A N 1
ATOM 729 C CA . GLY A 1 91 ? 8.194 5.141 12.002 1.00 97.50 91 GLY A CA 1
ATOM 730 C C . GLY A 1 91 ? 8.165 3.870 11.156 1.00 97.50 91 GLY A C 1
ATOM 731 O O . GLY A 1 91 ? 8.743 3.836 10.069 1.00 97.50 91 GLY A O 1
ATOM 732 N N . GLU A 1 92 ? 7.430 2.853 11.604 1.00 95.94 92 GLU A N 1
ATOM 733 C CA . GLU A 1 92 ? 7.208 1.621 10.846 1.00 95.94 92 GLU A CA 1
ATOM 734 C C . GLU A 1 92 ? 6.434 1.878 9.550 1.00 95.94 92 GLU A C 1
ATOM 736 O O . GLU A 1 92 ? 6.807 1.346 8.503 1.00 95.94 92 GLU A O 1
ATOM 741 N N . THR A 1 93 ? 5.397 2.723 9.594 1.00 97.12 93 THR A N 1
ATOM 742 C CA . THR A 1 93 ? 4.649 3.144 8.398 1.00 97.12 93 THR A CA 1
ATOM 743 C C . THR A 1 93 ? 5.598 3.748 7.376 1.00 97.12 93 THR A C 1
ATOM 745 O O . THR A 1 93 ? 5.623 3.317 6.223 1.00 97.12 93 THR A O 1
ATOM 748 N N . ARG A 1 94 ? 6.432 4.703 7.800 1.00 97.06 94 ARG A N 1
ATOM 749 C CA . ARG A 1 94 ? 7.377 5.364 6.904 1.00 97.06 94 ARG A CA 1
ATOM 750 C C . ARG A 1 94 ? 8.364 4.374 6.289 1.00 97.06 94 ARG A C 1
ATOM 752 O O . ARG A 1 94 ? 8.539 4.393 5.074 1.00 97.06 94 ARG A O 1
ATOM 759 N N . ALA A 1 95 ? 8.945 3.487 7.096 1.00 96.50 95 ALA A N 1
ATOM 760 C CA . ALA A 1 95 ? 9.886 2.475 6.620 1.00 96.50 95 ALA A CA 1
ATOM 761 C C . ALA A 1 95 ? 9.255 1.534 5.576 1.00 96.50 95 ALA A C 1
ATOM 763 O O . ALA A 1 95 ? 9.841 1.289 4.525 1.00 96.50 95 ALA A O 1
ATOM 764 N N . LEU A 1 96 ? 8.033 1.052 5.825 1.00 96.62 96 LEU A N 1
ATOM 765 C CA . LEU A 1 96 ? 7.306 0.185 4.893 1.00 96.62 96 LEU A CA 1
ATOM 766 C C . LEU A 1 96 ? 6.973 0.883 3.566 1.00 96.62 96 LEU A C 1
ATOM 768 O O . LEU A 1 96 ? 7.047 0.258 2.506 1.00 96.62 96 LEU A O 1
ATOM 772 N N . LEU A 1 97 ? 6.585 2.161 3.609 1.00 97.56 97 LEU A N 1
ATOM 773 C CA . LEU A 1 97 ? 6.257 2.930 2.406 1.00 97.56 97 LEU A CA 1
ATOM 774 C C . LEU A 1 97 ? 7.504 3.298 1.594 1.00 97.56 97 LEU A C 1
ATOM 776 O O . LEU A 1 97 ? 7.444 3.267 0.365 1.00 97.56 97 LEU A O 1
ATOM 780 N N . ASP A 1 98 ? 8.628 3.583 2.252 1.00 97.94 98 ASP A N 1
ATOM 781 C CA . ASP A 1 98 ? 9.909 3.836 1.585 1.00 97.94 98 ASP A CA 1
ATOM 782 C C . ASP A 1 98 ? 10.430 2.576 0.873 1.00 97.94 98 ASP A C 1
ATOM 784 O O . ASP A 1 98 ? 10.790 2.639 -0.307 1.00 97.94 98 ASP A O 1
ATOM 788 N N . ASP A 1 99 ? 10.365 1.413 1.531 1.00 96.69 99 ASP A N 1
ATOM 789 C CA . ASP A 1 99 ? 10.686 0.117 0.918 1.00 96.69 99 ASP A CA 1
ATOM 790 C C . ASP A 1 99 ? 9.785 -0.165 -0.307 1.00 96.69 99 ASP A C 1
ATOM 792 O O . ASP A 1 99 ? 10.244 -0.669 -1.337 1.00 96.69 99 ASP A O 1
ATOM 796 N N . LEU A 1 100 ? 8.492 0.174 -0.226 1.00 97.75 100 LEU A N 1
ATOM 797 C CA . LEU A 1 100 ? 7.537 -0.020 -1.321 1.00 97.75 100 LEU A CA 1
ATOM 798 C C . LEU A 1 100 ? 7.847 0.893 -2.517 1.00 97.75 100 LEU A C 1
ATOM 800 O O . LEU A 1 100 ? 7.826 0.437 -3.663 1.00 97.75 100 LEU A O 1
ATOM 804 N N . LEU A 1 101 ? 8.150 2.166 -2.263 1.00 97.50 101 LEU A N 1
ATOM 805 C CA . LEU A 1 101 ? 8.534 3.123 -3.301 1.00 97.50 101 LEU A CA 1
ATOM 806 C C . LEU A 1 101 ? 9.816 2.688 -4.019 1.00 97.50 101 LEU A C 1
ATOM 808 O O . LEU A 1 101 ? 9.882 2.765 -5.245 1.00 97.50 101 LEU A O 1
ATOM 812 N N . ALA A 1 102 ? 10.798 2.147 -3.292 1.00 96.69 102 ALA A N 1
ATOM 813 C CA . ALA A 1 102 ? 12.018 1.607 -3.891 1.00 96.69 102 ALA A CA 1
ATOM 814 C C . ALA A 1 102 ? 11.732 0.450 -4.869 1.00 96.69 102 ALA A C 1
ATOM 816 O O . ALA A 1 102 ? 12.372 0.344 -5.924 1.00 96.69 102 ALA A O 1
ATOM 817 N N . VAL A 1 103 ? 10.741 -0.397 -4.562 1.00 96.12 103 VAL A N 1
ATOM 818 C CA . VAL A 1 103 ? 10.261 -1.435 -5.487 1.00 96.12 103 VAL A CA 1
ATOM 819 C C . VAL A 1 103 ? 9.628 -0.811 -6.731 1.00 96.12 103 VAL A C 1
ATOM 821 O O . VAL A 1 103 ? 9.987 -1.201 -7.844 1.00 96.12 103 VAL A O 1
ATOM 824 N N . HIS A 1 104 ? 8.724 0.163 -6.579 1.00 96.44 104 HIS A N 1
ATOM 825 C CA . HIS A 1 104 ? 8.079 0.834 -7.720 1.00 96.44 104 HIS A CA 1
ATOM 826 C C . HIS A 1 104 ? 9.105 1.486 -8.651 1.00 96.44 104 HIS A C 1
ATOM 828 O O . HIS A 1 104 ? 9.055 1.270 -9.863 1.00 96.44 104 HIS A O 1
ATOM 834 N N . ASP A 1 105 ? 10.077 2.203 -8.092 1.00 95.50 105 ASP A N 1
ATOM 835 C CA . ASP A 1 105 ? 11.165 2.831 -8.842 1.00 95.50 105 ASP A CA 1
ATOM 836 C C . ASP A 1 105 ? 11.994 1.812 -9.623 1.00 95.50 105 ASP A C 1
ATOM 838 O O . ASP A 1 105 ? 12.327 2.035 -10.788 1.00 95.50 105 ASP A O 1
ATOM 842 N N . SER A 1 106 ? 12.326 0.682 -8.996 1.00 93.75 106 SER A N 1
ATOM 843 C CA . SER A 1 106 ? 13.122 -0.374 -9.628 1.00 93.75 106 SER A CA 1
ATOM 844 C C . SER A 1 106 ? 12.387 -1.009 -10.808 1.00 93.75 106 SER A C 1
ATOM 846 O O . SER A 1 106 ? 12.987 -1.253 -11.855 1.00 93.75 106 SER A O 1
ATOM 848 N N . LEU A 1 107 ? 11.075 -1.225 -10.675 1.00 92.25 107 LEU A N 1
ATOM 849 C CA . LEU A 1 107 ? 10.227 -1.742 -11.751 1.00 92.25 107 LEU A CA 1
ATOM 850 C C . LEU A 1 107 ? 10.151 -0.773 -12.934 1.00 92.25 107 LEU A C 1
ATOM 852 O O . LEU A 1 107 ? 10.246 -1.194 -14.087 1.00 92.25 107 LEU A O 1
ATOM 856 N N . ILE A 1 108 ? 10.018 0.525 -12.653 1.00 92.69 108 ILE A N 1
ATOM 857 C CA . ILE A 1 108 ? 9.956 1.563 -13.684 1.00 92.69 108 ILE A CA 1
ATOM 858 C C . ILE A 1 108 ? 11.300 1.677 -14.420 1.00 92.69 108 ILE A C 1
ATOM 860 O O . ILE A 1 108 ? 11.329 1.644 -15.652 1.00 92.69 108 ILE A O 1
ATOM 864 N N . LYS A 1 109 ? 12.412 1.753 -13.679 1.00 89.94 109 LYS A N 1
ATOM 865 C CA . LYS A 1 109 ? 13.773 1.894 -14.230 1.00 89.94 109 LYS A CA 1
ATOM 866 C C . LYS A 1 109 ? 14.239 0.658 -15.001 1.00 89.94 109 LYS A C 1
ATOM 868 O O . LYS A 1 109 ? 14.972 0.784 -15.983 1.00 89.94 109 LYS A O 1
ATOM 873 N N . GLY A 1 110 ? 13.824 -0.541 -14.586 1.00 84.81 110 GLY A N 1
ATOM 874 C CA . GLY A 1 110 ? 14.213 -1.793 -15.241 1.00 84.81 110 GLY A CA 1
ATOM 875 C C . GLY A 1 110 ? 13.811 -1.839 -16.718 1.00 84.81 110 GLY A C 1
ATOM 876 O O . GLY A 1 110 ? 14.611 -2.227 -17.567 1.00 84.81 110 GLY A O 1
ATOM 877 N N . LEU A 1 111 ? 12.611 -1.357 -17.051 1.00 77.62 111 LEU A N 1
ATOM 878 C CA . LEU A 1 111 ? 12.136 -1.319 -18.437 1.00 77.62 111 LEU A CA 1
ATOM 879 C C . LEU A 1 111 ? 12.741 -0.171 -19.250 1.00 77.62 111 LEU A C 1
ATOM 881 O O . LEU A 1 111 ? 12.932 -0.313 -20.454 1.00 77.62 111 LEU A O 1
ATOM 885 N N . GLU A 1 112 ? 13.040 0.967 -18.621 1.00 72.62 112 GLU A N 1
ATOM 886 C CA . GLU A 1 112 ? 13.800 2.038 -19.280 1.00 72.62 112 GLU A CA 1
ATOM 887 C C . GLU A 1 112 ? 15.182 1.525 -19.693 1.00 72.62 112 GLU A C 1
ATOM 889 O O . GLU A 1 112 ? 15.620 1.771 -20.813 1.00 72.62 112 GLU A O 1
ATOM 894 N N . THR A 1 113 ? 15.817 0.720 -18.839 1.00 70.06 113 THR A N 1
ATOM 895 C CA . THR A 1 113 ? 17.115 0.097 -19.123 1.00 70.06 113 THR A CA 1
ATOM 896 C C . THR A 1 113 ? 17.026 -0.932 -20.258 1.00 70.06 113 THR A C 1
ATOM 898 O O . THR A 1 113 ? 17.878 -0.929 -21.141 1.00 70.06 113 THR A O 1
ATOM 9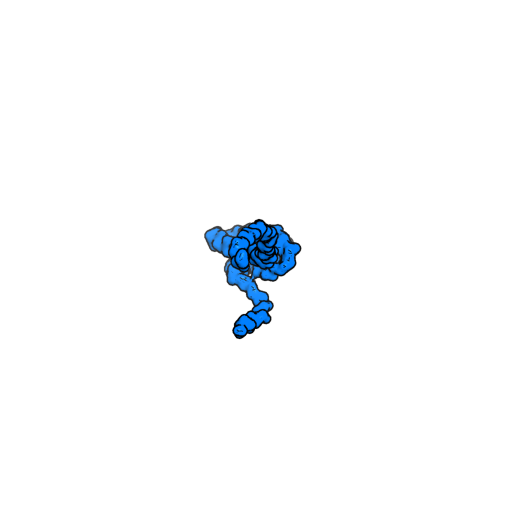01 N N . GLU A 1 114 ? 15.976 -1.765 -20.306 1.00 67.56 114 GLU A N 1
ATOM 902 C CA . GLU A 1 114 ? 15.725 -2.698 -21.425 1.00 67.56 114 GLU A CA 1
ATOM 903 C C . GLU A 1 114 ? 15.512 -1.966 -22.765 1.00 67.56 114 GLU A C 1
ATOM 905 O O . GLU A 1 114 ? 15.882 -2.466 -23.826 1.00 67.56 114 GLU A O 1
ATOM 910 N N . ARG A 1 115 ? 14.941 -0.757 -22.731 1.00 61.22 115 ARG A N 1
ATOM 911 C CA . ARG A 1 115 ? 14.601 0.026 -23.929 1.00 61.22 115 ARG A CA 1
ATOM 912 C C . ARG A 1 115 ? 15.735 0.886 -24.476 1.00 61.22 115 ARG A C 1
ATOM 914 O O . ARG A 1 115 ? 15.644 1.316 -25.623 1.00 61.22 115 ARG A O 1
ATOM 921 N N . VAL A 1 116 ? 16.802 1.121 -23.716 1.00 58.03 116 VAL A N 1
ATOM 922 C CA . VAL A 1 116 ? 17.970 1.901 -24.165 1.00 58.03 116 VAL A CA 1
ATOM 923 C C . VAL A 1 116 ? 19.070 0.960 -24.675 1.00 58.03 116 VAL A C 1
ATOM 925 O O . VAL A 1 116 ? 20.215 0.993 -24.239 1.00 58.03 116 VAL A O 1
ATOM 928 N N . ALA A 1 117 ? 18.730 0.107 -25.642 1.00 54.28 117 ALA A N 1
ATOM 929 C CA . ALA A 1 117 ? 19.709 -0.622 -26.443 1.00 54.28 117 ALA A CA 1
ATOM 930 C C . ALA A 1 117 ? 19.742 -0.030 -27.857 1.00 54.28 117 ALA A C 1
ATOM 932 O O . ALA A 1 117 ? 19.113 -0.541 -28.781 1.00 54.28 117 ALA A O 1
ATOM 933 N N . VAL A 1 118 ? 20.490 1.063 -28.021 1.00 42.06 118 VAL A N 1
ATOM 934 C CA . VAL A 1 118 ? 20.923 1.538 -29.341 1.00 42.06 118 VAL A CA 1
ATOM 935 C C . VAL A 1 118 ? 22.450 1.613 -29.323 1.00 42.06 118 VAL A C 1
ATOM 937 O O . VAL A 1 118 ? 22.998 2.586 -28.802 1.00 42.06 118 VAL A O 1
ATOM 940 N N . PRO A 1 119 ? 23.188 0.618 -29.856 1.00 48.12 119 PRO A N 1
ATOM 941 C CA . PRO A 1 119 ? 24.557 0.879 -30.258 1.00 48.12 119 PRO A CA 1
ATOM 942 C C . PRO A 1 119 ? 24.479 1.885 -31.407 1.00 48.12 119 PRO A C 1
ATOM 944 O O . PRO A 1 119 ? 24.028 1.565 -32.506 1.00 48.12 119 PRO A O 1
ATOM 947 N N . LYS A 1 120 ? 24.872 3.131 -31.135 1.00 45.62 120 LYS A N 1
ATOM 948 C CA . LYS A 1 120 ? 25.141 4.111 -32.183 1.00 45.62 120 LYS A CA 1
ATOM 949 C C . LYS A 1 120 ? 26.240 3.506 -33.060 1.00 45.62 120 LYS A C 1
ATOM 951 O O . LYS A 1 120 ? 27.376 3.374 -32.609 1.00 45.62 120 LYS A O 1
ATOM 956 N N . ALA A 1 121 ? 25.877 3.060 -34.260 1.00 46.88 121 ALA A N 1
ATOM 957 C CA . ALA A 1 121 ? 26.831 2.578 -35.248 1.00 46.88 121 ALA A CA 1
ATOM 958 C C . ALA A 1 121 ? 27.908 3.660 -35.460 1.00 46.88 121 ALA A C 1
ATOM 960 O O . ALA A 1 121 ? 27.542 4.831 -35.608 1.00 46.88 121 ALA A O 1
ATOM 961 N N . PRO A 1 122 ? 29.210 3.322 -35.435 1.00 53.06 122 PRO A N 1
ATOM 962 C CA . PRO A 1 122 ? 30.236 4.269 -35.827 1.00 53.06 122 PRO A CA 1
ATOM 963 C C . P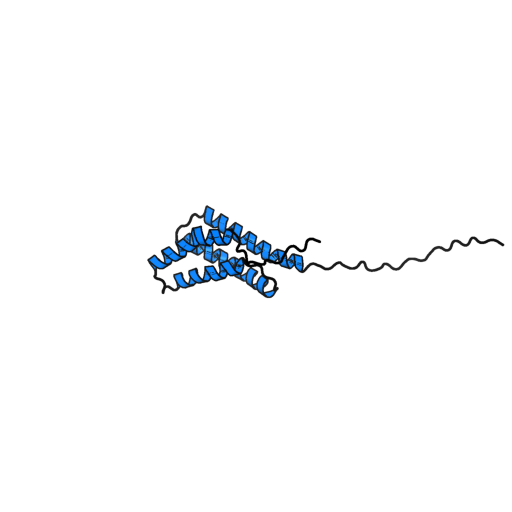RO A 1 122 ? 30.063 4.528 -37.324 1.00 53.06 122 PRO A C 1
ATOM 965 O O . PRO A 1 122 ? 30.182 3.627 -38.153 1.00 53.06 122 PRO A O 1
ATOM 968 N N . GLU A 1 123 ? 29.689 5.758 -37.640 1.00 56.19 123 GLU A N 1
ATOM 969 C CA . GLU A 1 123 ? 29.637 6.294 -38.993 1.00 56.19 123 GLU A CA 1
ATOM 970 C C . GLU A 1 123 ? 31.048 6.187 -39.604 1.00 56.19 123 GLU A C 1
ATOM 972 O O . GLU A 1 123 ? 32.008 6.618 -38.961 1.00 56.19 123 GLU A O 1
ATOM 977 N N . PRO A 1 124 ? 31.228 5.542 -40.773 1.00 54.78 124 PRO A N 1
ATOM 978 C CA . PRO A 1 124 ? 32.552 5.359 -41.348 1.00 54.78 124 PRO A CA 1
ATOM 979 C C . PRO A 1 124 ? 33.071 6.705 -41.862 1.00 54.78 124 PRO A C 1
ATOM 981 O O . PRO A 1 124 ? 32.539 7.255 -42.827 1.00 54.78 124 PRO A O 1
ATOM 984 N N . GLU A 1 125 ? 34.117 7.232 -41.225 1.00 53.78 125 GLU A N 1
ATOM 985 C CA . GLU A 1 125 ? 34.898 8.339 -41.779 1.00 53.78 125 GLU A CA 1
ATOM 986 C C . GLU A 1 125 ? 35.502 7.913 -43.133 1.00 53.78 125 GLU A C 1
ATOM 988 O O . GLU A 1 125 ? 36.089 6.829 -43.235 1.00 53.78 125 GLU A O 1
ATOM 993 N N . PRO A 1 126 ? 35.370 8.730 -44.194 1.00 64.19 126 PRO A N 1
ATOM 994 C CA . PRO A 1 126 ? 35.984 8.438 -45.482 1.00 64.19 126 PRO A CA 1
ATOM 995 C C . PRO A 1 126 ? 37.518 8.520 -45.367 1.00 64.19 126 PRO A C 1
ATOM 997 O O . PRO A 1 126 ? 38.032 9.477 -44.784 1.00 64.19 126 PRO A O 1
ATOM 1000 N N . PRO A 1 127 ? 38.281 7.565 -45.933 1.00 60.72 127 PRO A N 1
ATOM 1001 C CA . PRO A 1 127 ? 39.734 7.618 -45.879 1.00 60.72 127 PRO A CA 1
ATOM 1002 C C . PRO A 1 127 ? 40.262 8.772 -46.742 1.00 60.72 127 PRO A C 1
ATOM 1004 O O . PRO A 1 127 ? 39.982 8.864 -47.939 1.00 60.72 127 PRO A O 1
ATOM 1007 N N . ALA A 1 128 ? 41.050 9.647 -46.115 1.00 62.91 128 ALA A N 1
ATOM 1008 C CA . ALA A 1 128 ? 41.887 10.637 -46.784 1.00 62.91 128 ALA A CA 1
ATOM 1009 C C . ALA A 1 128 ? 42.956 9.941 -47.667 1.00 62.91 128 ALA A C 1
ATOM 1011 O O . ALA A 1 128 ? 43.348 8.806 -47.379 1.00 62.91 128 ALA A O 1
ATOM 1012 N N . PRO A 1 129 ? 43.407 10.583 -48.762 1.00 56.50 129 PRO A N 1
ATOM 1013 C CA . PRO A 1 129 ? 44.109 9.931 -49.868 1.00 56.50 129 PRO A CA 1
ATOM 1014 C C . PRO A 1 129 ? 45.466 9.344 -49.461 1.00 56.50 129 PRO A C 1
ATOM 1016 O O . PRO A 1 129 ? 46.270 9.999 -48.798 1.00 56.50 129 PRO A O 1
ATOM 1019 N N . SER A 1 130 ? 45.723 8.108 -49.905 1.00 62.81 130 SER A N 1
ATOM 1020 C CA . SER A 1 130 ? 47.027 7.452 -49.781 1.00 62.81 130 SER A CA 1
ATOM 1021 C C . SER A 1 130 ? 48.107 8.268 -50.486 1.00 62.81 130 SER A C 1
ATOM 1023 O O . SER A 1 130 ? 48.006 8.548 -51.680 1.00 62.81 130 SER A O 1
ATOM 1025 N N . ALA A 1 131 ? 49.153 8.608 -49.737 1.00 59.88 131 ALA A N 1
ATOM 1026 C CA . ALA A 1 131 ? 50.436 8.996 -50.293 1.00 59.88 131 ALA A CA 1
ATOM 1027 C C . ALA A 1 131 ? 50.994 7.823 -51.119 1.00 59.88 131 ALA A C 1
ATOM 1029 O O . ALA A 1 131 ? 51.124 6.712 -50.606 1.00 59.88 131 ALA A O 1
ATOM 1030 N N . LEU A 1 132 ? 51.291 8.078 -52.393 1.00 54.75 132 LEU A N 1
ATOM 1031 C CA . LEU A 1 132 ? 52.074 7.200 -53.260 1.00 54.75 132 LEU A CA 1
ATOM 1032 C C . LEU A 1 132 ? 53.561 7.364 -52.908 1.00 54.75 132 LEU A C 1
ATOM 1034 O O . LEU A 1 132 ? 54.061 8.488 -52.973 1.00 54.75 132 LEU A O 1
ATOM 1038 N N . PRO A 1 133 ? 54.282 6.292 -52.545 1.00 56.50 133 PRO A N 1
ATOM 1039 C CA . PRO A 1 133 ? 55.725 6.245 -52.692 1.00 56.50 133 PRO A CA 1
ATOM 1040 C C . PRO A 1 133 ? 56.042 5.765 -54.116 1.00 56.50 133 PRO A C 1
ATOM 1042 O O . PRO A 1 133 ? 55.849 4.593 -54.434 1.00 56.50 133 PRO A O 1
ATOM 1045 N N . ASP A 1 134 ? 56.492 6.676 -54.978 1.00 54.81 134 ASP A N 1
ATOM 1046 C CA . ASP A 1 134 ? 57.099 6.320 -56.262 1.00 54.81 134 ASP A CA 1
ATOM 1047 C C . ASP A 1 134 ? 58.584 6.020 -56.033 1.00 54.81 134 ASP A C 1
ATOM 1049 O O . ASP A 1 134 ? 59.416 6.920 -56.065 1.00 54.81 134 ASP A O 1
ATOM 1053 N N . ASP A 1 135 ? 58.901 4.748 -55.805 1.00 53.31 135 ASP A N 1
ATOM 1054 C CA . ASP A 1 135 ? 60.250 4.210 -55.974 1.00 53.31 135 ASP A CA 1
ATOM 1055 C C . ASP A 1 135 ? 60.147 2.907 -56.773 1.00 53.31 135 ASP A C 1
ATOM 1057 O O . ASP A 1 135 ? 59.899 1.843 -56.209 1.00 53.31 135 ASP A O 1
ATOM 1061 N N . HIS A 1 136 ? 60.336 2.983 -58.093 1.00 51.25 136 HIS A N 1
ATOM 1062 C CA . HIS A 1 136 ? 60.848 1.860 -58.877 1.00 51.25 136 HIS A CA 1
ATOM 1063 C C . HIS A 1 136 ? 61.709 2.351 -60.049 1.00 51.25 136 HIS A C 1
ATOM 1065 O O . HIS A 1 136 ? 61.270 3.094 -60.924 1.00 51.25 136 HIS A O 1
ATOM 1071 N N . GLU A 1 137 ? 62.956 1.892 -59.992 1.00 47.06 137 GLU A N 1
ATOM 1072 C CA . GLU A 1 137 ? 64.071 2.017 -60.927 1.00 47.06 137 GLU A CA 1
ATOM 1073 C C . GLU A 1 137 ? 63.723 1.688 -62.388 1.00 47.06 137 GLU A C 1
ATOM 1075 O O . GLU A 1 137 ? 63.060 0.681 -62.640 1.00 47.06 137 GLU A O 1
ATOM 1080 N N . LEU A 1 138 ? 64.288 2.468 -63.323 1.00 41.28 138 LEU A N 1
ATOM 1081 C CA . LEU A 1 138 ? 65.126 1.996 -64.442 1.00 41.28 138 LEU A CA 1
ATOM 1082 C C . LEU A 1 138 ? 66.159 3.071 -64.818 1.00 41.28 138 LEU A C 1
ATOM 1084 O O . LEU A 1 138 ? 65.755 4.244 -64.982 1.00 41.28 138 LEU A O 1
#